Protein AF-A0A376VV50-F1 (afdb_monomer_lite)

Secondary structure (DSSP, 8-state):
---B---SS--HHHHTGGGSSS--B--TTTTTTPPP---SS-TTGGGG----HHHHTTTTHHHHHHHHHHHHHHHH-HHHHHPEEEEE--SSSEEEEEEETTEEEEEEE----

Sequence (113 aa):
MIPACSVKGATKQQSLLLLAPGAVQIFYGDESSRPFGPTGSDPLQGTRSDMNWQDVSGKSAASVAHWQKISQFRARHPAIGAGKQTTLSLKQGYGFVREHGDDKVLVIWAGQQ

InterPro domains:
  IPR017853 Glycoside hydrolase superfamily [SSF51445] (15-83)

Radius of gyration: 16.48 Å; chains: 1; bounding box: 35×30×48 Å

pLDDT: mean 82.91, std 16.13, range [33.03, 96.44]

Organism: Escherichia coli (NCBI:txid562)

Structure (mmCIF, N/CA/C/O backbone):
data_AF-A0A376VV50-F1
#
_entry.id   AF-A0A376VV50-F1
#
loop_
_atom_site.group_PDB
_atom_site.id
_atom_site.type_symbol
_atom_site.label_atom_id
_atom_site.label_alt_id
_atom_site.label_comp_id
_atom_site.label_asym_id
_atom_site.label_entity_id
_atom_site.label_seq_id
_atom_site.pdbx_PDB_ins_code
_atom_site.Cartn_x
_atom_site.Cartn_y
_atom_site.Cartn_z
_atom_site.occupancy
_atom_site.B_iso_or_equiv
_atom_site.auth_seq_id
_atom_site.auth_comp_id
_atom_site.auth_asym_id
_atom_site.auth_atom_id
_atom_site.pdbx_PDB_model_num
ATOM 1 N N . MET A 1 1 ? -9.627 16.193 -7.067 1.00 33.03 1 MET A N 1
ATOM 2 C CA . MET A 1 1 ? -8.186 15.924 -7.251 1.00 33.03 1 MET A CA 1
ATOM 3 C C . MET A 1 1 ? -7.760 15.011 -6.111 1.00 33.03 1 MET A C 1
ATOM 5 O O . MET A 1 1 ? -7.686 15.474 -4.983 1.00 33.03 1 MET A O 1
ATOM 9 N N . ILE A 1 2 ? -7.646 13.706 -6.364 1.00 37.25 2 ILE A N 1
ATOM 10 C CA . ILE A 1 2 ? -7.166 12.743 -5.361 1.00 37.25 2 ILE A CA 1
ATOM 11 C C . ILE A 1 2 ? -5.636 12.879 -5.344 1.00 37.25 2 ILE A C 1
ATOM 13 O O . ILE A 1 2 ? -5.039 12.846 -6.420 1.00 37.25 2 ILE A O 1
ATOM 17 N N . PRO A 1 3 ? -4.993 13.109 -4.190 1.00 34.22 3 PRO A N 1
ATOM 18 C CA . PRO A 1 3 ? -3.543 13.240 -4.139 1.00 34.22 3 PRO A CA 1
ATOM 19 C C . PRO A 1 3 ? -2.885 11.900 -4.504 1.00 34.22 3 PRO A C 1
ATOM 21 O O . PRO A 1 3 ? -3.119 10.889 -3.844 1.00 34.22 3 PRO A O 1
ATOM 24 N N . ALA A 1 4 ? -2.061 11.902 -5.553 1.00 42.19 4 ALA A N 1
ATOM 25 C CA . ALA A 1 4 ? -1.160 10.806 -5.903 1.00 42.19 4 ALA A CA 1
ATOM 26 C C . ALA A 1 4 ? 0.271 11.219 -5.526 1.00 42.19 4 ALA A C 1
ATOM 28 O O . ALA A 1 4 ? 0.699 12.333 -5.832 1.00 42.19 4 ALA A O 1
ATOM 29 N N . CYS A 1 5 ? 0.994 10.352 -4.819 1.00 41.72 5 CYS A N 1
ATOM 30 C CA . CYS A 1 5 ? 2.276 10.678 -4.196 1.00 41.72 5 CYS A CA 1
ATOM 31 C C . CYS A 1 5 ? 3.416 9.916 -4.889 1.00 41.72 5 CYS A C 1
ATOM 33 O O . CYS A 1 5 ? 3.650 8.759 -4.571 1.00 41.72 5 CYS A O 1
ATOM 35 N N . SER A 1 6 ? 4.133 10.569 -5.810 1.00 42.12 6 SER A N 1
ATOM 36 C CA . SER A 1 6 ? 5.360 10.030 -6.422 1.00 42.12 6 SER A CA 1
ATOM 37 C C . SER A 1 6 ? 6.576 10.558 -5.651 1.00 42.12 6 SER A C 1
ATOM 39 O O . SER A 1 6 ? 7.008 11.691 -5.872 1.00 42.12 6 SER A O 1
ATOM 41 N N . VAL A 1 7 ? 7.137 9.757 -4.740 1.00 43.16 7 VAL A N 1
ATOM 42 C CA . VAL A 1 7 ? 8.317 10.121 -3.926 1.00 43.16 7 VAL 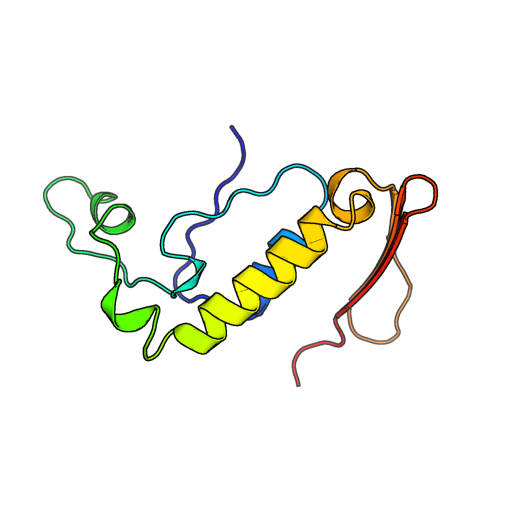A CA 1
ATOM 43 C C . VAL A 1 7 ? 9.474 9.184 -4.255 1.00 43.16 7 VAL A C 1
ATOM 45 O O . VAL A 1 7 ? 9.299 7.969 -4.298 1.00 43.16 7 VAL A O 1
ATOM 48 N N . LYS A 1 8 ? 10.672 9.743 -4.467 1.00 37.09 8 LYS A N 1
ATOM 49 C CA . LYS A 1 8 ? 11.904 8.983 -4.736 1.00 37.09 8 LYS A CA 1
ATOM 50 C C . LYS A 1 8 ? 12.183 7.971 -3.606 1.00 37.09 8 LYS A C 1
ATOM 52 O O . LYS A 1 8 ? 12.468 8.377 -2.485 1.00 37.09 8 LYS A O 1
ATOM 57 N N . GLY A 1 9 ? 12.151 6.677 -3.944 1.00 43.31 9 GLY A N 1
ATOM 58 C CA . GLY A 1 9 ? 12.483 5.535 -3.076 1.00 43.31 9 GLY A CA 1
ATOM 59 C C . GLY A 1 9 ? 11.253 4.890 -2.430 1.00 43.31 9 GLY A C 1
ATOM 60 O O . GLY A 1 9 ? 10.683 5.472 -1.509 1.00 43.31 9 GLY A O 1
ATOM 61 N N . ALA A 1 10 ? 10.846 3.690 -2.878 1.00 46.19 10 ALA A N 1
ATOM 62 C CA . ALA A 1 10 ? 9.748 2.950 -2.250 1.00 46.19 10 ALA A CA 1
ATOM 63 C C . ALA A 1 10 ? 10.244 2.275 -0.962 1.00 46.19 10 ALA A C 1
ATOM 65 O O . ALA A 1 10 ? 10.833 1.197 -0.955 1.00 46.19 10 ALA A O 1
ATOM 66 N N . THR A 1 11 ? 10.059 2.969 0.146 1.00 51.59 11 THR A N 1
ATOM 67 C CA . THR A 1 11 ? 10.368 2.535 1.500 1.00 51.59 11 THR A CA 1
ATOM 68 C C . THR A 1 11 ? 9.100 1.999 2.173 1.00 51.59 11 THR A C 1
ATOM 70 O O . THR A 1 11 ? 7.971 2.282 1.763 1.00 51.59 11 THR A O 1
ATOM 73 N N . LYS A 1 12 ? 9.256 1.214 3.248 1.00 56.50 12 LYS A N 1
ATOM 74 C CA . LYS A 1 12 ? 8.131 0.686 4.050 1.00 56.50 12 LYS A CA 1
ATOM 75 C C . LYS A 1 12 ? 7.148 1.791 4.483 1.00 56.50 12 LYS A C 1
ATOM 77 O O . LYS A 1 12 ? 5.969 1.518 4.698 1.00 56.50 12 LYS A O 1
ATOM 82 N N . GLN A 1 13 ? 7.608 3.034 4.552 1.00 55.41 13 GLN A N 1
ATOM 83 C CA . GLN A 1 13 ? 6.862 4.230 4.905 1.00 55.41 13 GLN A CA 1
ATOM 84 C C . GLN A 1 13 ? 5.736 4.571 3.908 1.00 55.41 13 GLN A C 1
ATOM 86 O O . GLN A 1 13 ? 4.671 4.976 4.368 1.00 55.41 13 GLN A O 1
ATOM 91 N N . GLN A 1 14 ? 5.871 4.345 2.588 1.00 62.03 14 GLN A N 1
ATOM 92 C CA . GLN A 1 14 ? 4.744 4.607 1.665 1.00 62.03 14 GLN A CA 1
ATOM 93 C C . GLN A 1 14 ? 3.594 3.609 1.835 1.00 62.03 14 GLN A C 1
ATOM 95 O O . GLN A 1 14 ? 2.442 3.952 1.578 1.00 62.03 14 GLN A O 1
ATOM 100 N N . SER A 1 15 ? 3.861 2.404 2.344 1.00 65.19 15 SER A N 1
ATOM 101 C CA . SER A 1 15 ? 2.792 1.438 2.619 1.00 65.19 15 SER A CA 1
ATOM 102 C C . SER A 1 15 ? 1.843 1.907 3.735 1.00 65.19 15 SER A C 1
ATOM 104 O O . SER A 1 15 ? 0.674 1.530 3.749 1.00 65.19 15 SER A O 1
ATOM 106 N N . LEU A 1 16 ? 2.280 2.830 4.603 1.00 73.62 16 LEU A N 1
ATOM 107 C CA . LEU A 1 16 ? 1.403 3.461 5.596 1.00 73.62 16 LEU A CA 1
ATOM 108 C C . LEU A 1 16 ? 0.326 4.340 4.945 1.00 73.62 16 LEU A C 1
ATOM 110 O O . LEU A 1 16 ? -0.773 4.444 5.488 1.00 73.62 16 LEU A O 1
ATOM 114 N N . LEU A 1 17 ? 0.585 4.907 3.759 1.00 77.19 17 LEU A N 1
ATOM 115 C CA . LEU A 1 17 ? -0.434 5.640 3.005 1.00 77.19 17 LEU A CA 1
ATOM 116 C C . LEU A 1 17 ? -1.58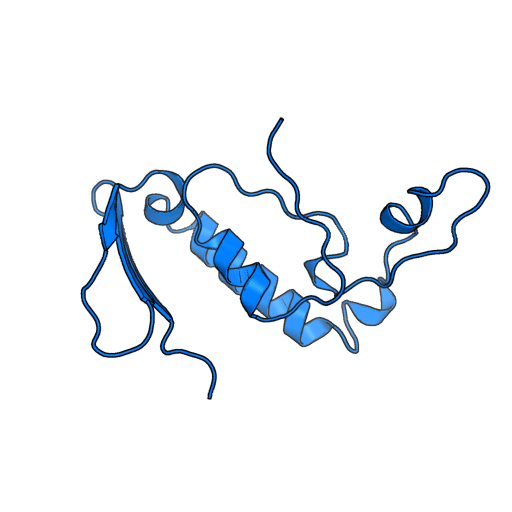5 4.713 2.594 1.00 77.19 17 LEU A C 1
ATOM 118 O O . LEU A 1 17 ? -2.742 5.111 2.657 1.00 77.19 17 LEU A O 1
ATOM 122 N N . LEU A 1 18 ? -1.305 3.444 2.280 1.00 81.94 18 LEU A N 1
ATOM 123 C CA . LEU A 1 18 ? -2.347 2.442 2.026 1.00 81.94 18 LEU A CA 1
ATOM 124 C C . LEU A 1 18 ? -3.122 2.019 3.270 1.00 81.94 18 LEU A C 1
ATOM 126 O O . LEU A 1 18 ? -4.093 1.275 3.151 1.00 81.94 18 LEU A O 1
ATOM 130 N N . LEU A 1 19 ? -2.756 2.514 4.445 1.00 84.88 19 LEU A N 1
ATOM 131 C CA . LEU A 1 19 ? -3.542 2.388 5.663 1.00 84.88 19 LEU A CA 1
ATOM 132 C C . LEU A 1 19 ? -4.183 3.723 6.054 1.00 84.88 19 LEU A C 1
ATOM 134 O O . LEU A 1 19 ? -4.804 3.799 7.106 1.00 84.88 19 LEU A O 1
ATOM 138 N N . ALA A 1 20 ? -4.099 4.775 5.236 1.00 85.44 20 ALA A N 1
ATOM 139 C CA . ALA A 1 20 ? -4.796 6.043 5.459 1.00 85.44 20 ALA A CA 1
ATOM 140 C C . ALA A 1 20 ? -6.299 5.928 5.119 1.00 85.44 20 ALA A C 1
ATOM 142 O O . ALA A 1 20 ? -6.675 5.065 4.308 1.00 85.44 20 ALA A O 1
ATOM 143 N N . PRO A 1 21 ? -7.172 6.734 5.755 1.00 86.12 21 PRO A N 1
ATOM 144 C CA . PRO A 1 21 ? -8.603 6.710 5.467 1.00 86.12 21 PRO A CA 1
ATOM 145 C C . PRO A 1 21 ? -8.887 7.323 4.087 1.00 86.12 21 PRO A C 1
ATOM 147 O O . PRO A 1 21 ? -8.072 8.074 3.552 1.00 86.12 21 PRO A O 1
ATOM 150 N N . GLY A 1 22 ? -10.047 7.014 3.509 1.00 86.88 22 GLY A N 1
ATOM 151 C CA . GLY A 1 22 ? -10.483 7.557 2.220 1.00 86.88 22 GLY A CA 1
ATOM 152 C C . GLY A 1 22 ? -9.972 6.788 0.998 1.00 86.88 22 GLY A C 1
ATOM 153 O O . GLY A 1 22 ? -9.690 5.593 1.066 1.00 86.88 22 GLY A O 1
ATOM 154 N N . ALA A 1 23 ? -9.899 7.457 -0.152 1.00 83.75 23 ALA A N 1
ATOM 155 C CA . ALA A 1 23 ? -9.351 6.879 -1.377 1.00 83.75 23 ALA A CA 1
ATOM 156 C C . ALA A 1 23 ? -7.834 7.102 -1.433 1.00 83.75 23 ALA A C 1
ATOM 158 O O . ALA A 1 23 ? -7.359 8.206 -1.179 1.00 83.75 23 ALA A O 1
ATOM 159 N N . VAL A 1 24 ? -7.084 6.059 -1.788 1.00 86.00 24 VAL A N 1
ATOM 160 C CA . VAL A 1 24 ? -5.628 6.121 -1.960 1.00 86.00 24 VAL A CA 1
ATOM 161 C C . VAL A 1 24 ? -5.306 5.723 -3.387 1.00 86.00 24 VAL A C 1
ATOM 163 O O . VAL A 1 24 ? -5.827 4.724 -3.882 1.00 86.00 24 VAL A O 1
ATOM 166 N N . GLN A 1 25 ? -4.449 6.504 -4.034 1.00 84.50 25 GLN A N 1
ATOM 167 C CA . GLN A 1 25 ? -3.978 6.248 -5.384 1.00 84.50 25 GLN A CA 1
ATOM 168 C C . GLN A 1 25 ? -2.469 6.004 -5.360 1.00 84.50 25 GLN A C 1
ATOM 170 O O . GLN A 1 25 ? -1.725 6.757 -4.734 1.00 84.50 25 GLN A O 1
ATOM 175 N N . ILE A 1 26 ? -2.042 4.953 -6.057 1.00 83.00 26 ILE A N 1
ATOM 176 C CA . ILE A 1 26 ? -0.637 4.608 -6.291 1.00 83.00 26 ILE A CA 1
ATOM 177 C C . ILE A 1 26 ? -0.343 4.896 -7.763 1.00 83.00 26 ILE A C 1
ATOM 179 O O . ILE A 1 26 ? -1.197 4.629 -8.616 1.00 83.00 26 ILE A O 1
ATOM 183 N N . PHE A 1 27 ? 0.826 5.455 -8.069 1.00 86.88 27 PHE A N 1
ATOM 184 C CA . PHE A 1 27 ? 1.254 5.660 -9.447 1.00 86.88 27 PHE A CA 1
ATOM 185 C C . PHE A 1 27 ? 2.076 4.466 -9.946 1.00 86.88 27 PHE A C 1
ATOM 187 O O . PHE A 1 27 ? 2.762 3.803 -9.171 1.00 86.88 27 PHE A O 1
ATOM 194 N N . TYR A 1 28 ? 2.008 4.170 -11.247 1.00 88.50 28 TYR A N 1
ATOM 195 C CA . TYR A 1 28 ? 2.725 3.021 -11.799 1.00 88.50 28 TYR A CA 1
ATOM 196 C C . TYR A 1 28 ? 4.246 3.186 -11.621 1.00 88.50 28 TYR A C 1
ATOM 198 O O . TYR A 1 28 ? 4.838 4.219 -11.965 1.00 88.50 28 TYR A O 1
ATOM 206 N N . GLY A 1 29 ? 4.890 2.155 -11.079 1.00 88.50 29 GLY A N 1
ATOM 207 C CA . GLY A 1 29 ? 6.310 2.180 -10.747 1.00 88.50 29 GLY A CA 1
ATOM 208 C C . GLY A 1 29 ? 6.620 2.553 -9.300 1.00 88.50 29 GLY A C 1
ATOM 209 O O . GLY A 1 29 ? 7.756 2.345 -8.874 1.00 88.50 29 GLY A O 1
ATOM 210 N N . ASP A 1 30 ? 5.651 3.024 -8.512 1.00 88.00 30 ASP A N 1
ATOM 211 C CA . ASP A 1 30 ? 5.859 3.214 -7.071 1.00 88.00 30 ASP A CA 1
ATOM 212 C C . ASP A 1 30 ? 6.122 1.864 -6.383 1.00 88.00 30 ASP A C 1
ATOM 214 O O . ASP A 1 30 ? 6.961 1.759 -5.490 1.00 88.00 30 ASP A O 1
ATOM 218 N N . GLU A 1 31 ? 5.476 0.790 -6.842 1.00 87.56 31 GLU A N 1
ATOM 219 C CA . GLU A 1 31 ? 5.623 -0.551 -6.281 1.00 87.56 31 GLU A CA 1
ATOM 220 C C . GLU A 1 31 ? 7.012 -1.157 -6.509 1.00 87.56 31 GLU A C 1
ATOM 222 O O . GLU A 1 31 ? 7.501 -1.947 -5.694 1.00 87.56 31 GLU A O 1
ATOM 227 N N . SER A 1 32 ? 7.661 -0.768 -7.607 1.00 90.06 32 SER A N 1
ATOM 228 C CA . SER A 1 32 ? 8.969 -1.265 -8.025 1.00 90.06 32 SER A CA 1
ATOM 229 C C . SER A 1 32 ? 10.111 -0.294 -7.708 1.00 90.06 32 SER A C 1
ATOM 231 O O . SER A 1 32 ? 11.253 -0.588 -8.068 1.00 90.06 32 SER A O 1
ATOM 233 N N . SER A 1 33 ? 9.836 0.835 -7.034 1.00 87.94 33 SER A N 1
ATOM 234 C CA . SER A 1 33 ? 10.786 1.950 -6.859 1.00 87.94 33 SER A CA 1
ATOM 235 C C . SER A 1 33 ? 11.382 2.434 -8.183 1.00 87.94 33 SER A C 1
ATOM 237 O O . SER A 1 33 ? 12.597 2.620 -8.294 1.00 87.94 33 SER A O 1
ATOM 239 N N . ARG A 1 34 ? 10.545 2.590 -9.209 1.00 90.06 34 ARG A N 1
ATOM 240 C CA . ARG A 1 34 ? 10.978 2.970 -10.550 1.00 90.06 34 ARG A CA 1
ATOM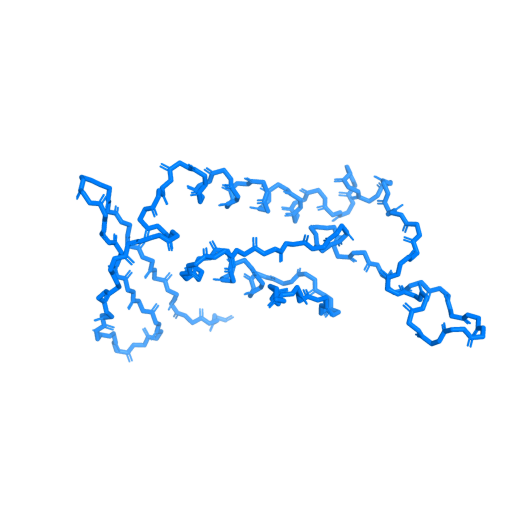 241 C C . ARG A 1 34 ? 11.819 4.254 -10.506 1.00 90.06 34 ARG A C 1
ATOM 243 O O . ARG A 1 34 ? 11.373 5.261 -9.950 1.00 90.06 34 ARG A O 1
ATOM 250 N N . PRO A 1 35 ? 13.040 4.238 -11.067 1.00 87.44 35 PRO A N 1
ATOM 251 C CA . PRO A 1 35 ? 13.891 5.414 -11.060 1.00 87.44 35 PRO A CA 1
ATOM 252 C C . PRO A 1 35 ? 13.292 6.517 -11.934 1.00 87.44 35 PRO A C 1
ATOM 254 O O . PRO A 1 35 ? 12.619 6.257 -12.933 1.00 87.44 35 PRO A O 1
ATOM 257 N N . PHE A 1 36 ? 13.578 7.761 -11.560 1.00 86.12 36 PHE A N 1
ATOM 258 C CA . PHE A 1 36 ? 13.204 8.923 -12.355 1.00 86.12 36 PHE A CA 1
ATOM 259 C C . PHE A 1 36 ? 13.880 8.853 -13.729 1.00 86.12 36 PHE A C 1
ATOM 261 O O . PHE A 1 36 ? 15.088 8.623 -13.814 1.00 86.12 36 PHE A O 1
ATOM 268 N N . GLY A 1 37 ? 13.096 9.015 -14.793 1.00 87.44 37 GLY A N 1
ATOM 269 C CA . GLY A 1 37 ? 13.594 8.920 -16.159 1.00 87.44 37 GLY A CA 1
ATOM 270 C C . GLY A 1 37 ? 14.250 10.201 -16.679 1.00 87.44 37 GLY A C 1
ATOM 271 O O . GLY A 1 37 ? 14.288 11.218 -15.984 1.00 87.44 37 GLY A O 1
ATOM 272 N N . PRO A 1 38 ? 14.737 10.170 -17.929 1.00 86.19 38 PRO A N 1
ATOM 273 C CA . PRO A 1 38 ? 15.258 11.349 -18.608 1.00 86.19 38 PRO A CA 1
ATOM 274 C C . PRO A 1 38 ? 14.207 12.459 -18.723 1.00 86.19 38 PRO A C 1
ATOM 276 O O . PRO A 1 38 ? 13.024 12.197 -18.947 1.00 86.19 38 PRO A O 1
ATOM 279 N N . THR A 1 39 ? 14.657 13.706 -18.612 1.00 85.38 39 THR A N 1
ATOM 280 C CA . THR A 1 39 ? 13.842 14.904 -18.841 1.00 85.38 39 THR A CA 1
ATOM 281 C C . THR A 1 39 ? 14.328 15.611 -20.096 1.00 85.38 39 THR A C 1
ATOM 283 O O . THR A 1 39 ? 15.516 15.915 -20.198 1.00 85.38 39 THR A O 1
ATOM 286 N N . GLY A 1 40 ? 13.430 15.852 -21.050 1.00 81.75 40 GLY A N 1
ATOM 287 C CA . GLY A 1 40 ? 13.688 16.707 -22.206 1.00 81.75 40 GLY A 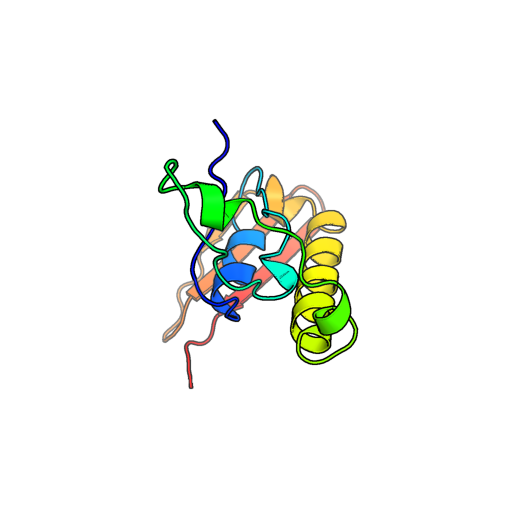CA 1
ATOM 288 C C . GLY A 1 40 ? 13.297 18.157 -21.922 1.00 81.75 40 GLY A C 1
ATOM 289 O O . GLY A 1 40 ? 13.641 18.723 -20.887 1.00 81.75 40 GLY A O 1
ATOM 290 N N . SER A 1 41 ? 12.525 18.749 -22.834 1.00 86.62 41 SER A N 1
ATOM 291 C CA . SER A 1 41 ? 11.947 20.090 -22.674 1.00 86.62 41 SER A CA 1
ATOM 292 C C . SER A 1 41 ? 10.841 20.170 -21.611 1.00 86.62 41 SER A C 1
ATOM 294 O O . SER A 1 41 ? 10.485 21.271 -21.201 1.00 86.62 41 SER A O 1
ATOM 296 N N . ASP A 1 42 ? 10.291 19.031 -21.173 1.00 87.31 42 ASP A N 1
ATOM 297 C CA . ASP A 1 42 ? 9.347 18.929 -20.052 1.00 87.31 42 ASP A CA 1
ATOM 298 C C . ASP A 1 42 ? 10.074 18.409 -18.790 1.00 87.31 42 ASP A C 1
ATOM 300 O O . ASP A 1 42 ? 10.448 17.229 -18.735 1.00 87.31 42 ASP A O 1
ATOM 304 N N . PRO A 1 43 ? 10.246 19.246 -17.746 1.00 83.81 43 PRO A N 1
ATOM 305 C CA . PRO A 1 43 ? 10.902 18.859 -16.495 1.00 83.81 43 PRO A CA 1
ATOM 306 C C . PRO A 1 43 ? 10.200 17.728 -15.729 1.00 83.81 43 PRO A C 1
ATOM 308 O O . PRO A 1 43 ? 10.825 17.063 -14.903 1.00 83.81 43 PRO A O 1
ATOM 311 N N . LEU A 1 44 ? 8.905 17.500 -15.973 1.00 86.12 44 LEU A N 1
ATOM 312 C CA . LEU A 1 44 ? 8.116 16.462 -15.307 1.00 86.12 44 LEU A CA 1
ATOM 313 C C . LEU A 1 44 ? 8.058 15.154 -16.101 1.00 86.12 44 LEU A C 1
ATOM 315 O O . LEU A 1 44 ? 7.581 14.147 -15.567 1.00 86.12 44 LEU A O 1
ATOM 319 N N . GLN A 1 45 ? 8.583 15.127 -17.330 1.00 87.75 45 GLN A N 1
ATOM 320 C CA . GLN A 1 45 ? 8.596 13.940 -18.188 1.00 87.75 45 GLN A CA 1
ATOM 321 C C . GLN A 1 45 ? 9.219 12.726 -17.488 1.00 87.75 45 GLN A C 1
ATOM 323 O O . GLN A 1 45 ? 8.718 11.612 -17.628 1.00 87.75 45 GLN A O 1
ATOM 328 N N . GLY A 1 46 ? 10.254 12.937 -16.669 1.00 85.50 46 GLY A N 1
ATOM 329 C CA . GLY A 1 46 ? 10.931 11.867 -15.932 1.00 85.50 46 GLY A CA 1
ATOM 330 C C . GLY A 1 46 ? 10.041 11.133 -14.919 1.00 85.50 46 GLY A C 1
ATOM 331 O O . GLY A 1 46 ? 10.353 10.001 -14.553 1.00 85.50 46 GLY A O 1
ATOM 332 N N . THR A 1 47 ? 8.902 11.711 -14.509 1.00 85.00 47 THR A N 1
ATOM 333 C CA . THR A 1 47 ? 7.8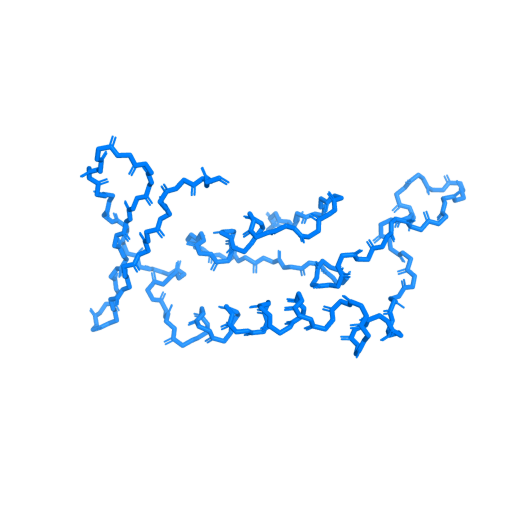83 11.005 -13.701 1.00 85.00 47 THR A CA 1
ATOM 334 C C . THR A 1 47 ? 7.034 10.041 -14.533 1.00 85.00 47 THR A C 1
ATOM 336 O O . THR A 1 47 ? 6.408 9.142 -13.983 1.00 85.00 47 THR A O 1
ATOM 339 N N . ARG A 1 48 ? 7.040 10.178 -15.863 1.00 87.88 48 ARG A N 1
ATOM 340 C CA . ARG A 1 48 ? 6.210 9.430 -16.822 1.00 87.88 48 ARG A CA 1
ATOM 341 C C . ARG A 1 48 ? 7.035 8.573 -17.786 1.00 87.88 48 ARG A C 1
ATOM 343 O O . ARG A 1 48 ? 6.568 8.250 -18.872 1.00 87.88 48 ARG A O 1
ATOM 350 N N . SER A 1 49 ? 8.270 8.234 -17.420 1.00 87.12 49 SER A N 1
ATOM 351 C CA . SER A 1 49 ? 9.106 7.337 -18.224 1.00 87.12 49 SER A CA 1
ATOM 352 C C . SER A 1 49 ? 8.542 5.910 -18.298 1.00 87.12 49 SER A C 1
ATOM 354 O O . SER A 1 49 ? 7.560 5.568 -17.627 1.00 87.12 49 SER A O 1
ATOM 356 N N . ASP A 1 50 ? 9.188 5.074 -19.108 1.00 90.69 50 ASP A N 1
ATOM 357 C CA . ASP A 1 50 ? 8.846 3.663 -19.240 1.00 90.69 50 ASP A CA 1
ATOM 358 C C . ASP A 1 50 ? 8.963 2.914 -17.911 1.00 90.69 50 ASP A C 1
ATOM 360 O O . ASP A 1 50 ? 9.745 3.269 -17.020 1.00 90.69 50 ASP A O 1
ATOM 364 N N . MET A 1 51 ? 8.155 1.864 -17.785 1.00 91.06 51 MET A N 1
ATOM 365 C CA . MET A 1 51 ? 8.135 0.987 -16.622 1.00 91.06 51 MET A CA 1
ATOM 366 C C . MET A 1 51 ? 9.366 0.070 -16.599 1.00 91.06 51 MET A C 1
ATOM 368 O O . MET A 1 51 ? 9.792 -0.452 -17.627 1.00 91.06 51 MET A O 1
ATOM 372 N N . ASN A 1 52 ? 9.920 -0.178 -15.411 1.00 91.25 52 ASN A N 1
ATOM 373 C CA . ASN A 1 52 ? 11.077 -1.052 -15.208 1.00 91.25 52 ASN A CA 1
ATOM 374 C C . ASN A 1 52 ? 10.668 -2.529 -15.052 1.00 91.25 52 ASN A C 1
ATOM 376 O O . ASN A 1 52 ? 10.949 -3.156 -14.031 1.00 91.25 52 ASN A O 1
ATOM 380 N N . TRP A 1 53 ? 9.991 -3.090 -16.058 1.00 92.50 53 TRP A N 1
ATOM 381 C CA . TRP A 1 53 ? 9.430 -4.452 -16.025 1.00 92.50 53 TRP A CA 1
ATOM 382 C C . TRP A 1 53 ? 10.430 -5.537 -15.612 1.00 92.50 53 TRP A C 1
ATOM 384 O O . TRP A 1 53 ? 10.092 -6.426 -14.836 1.00 92.50 53 TRP A O 1
ATOM 394 N N . GLN A 1 54 ? 11.677 -5.426 -16.062 1.00 92.31 54 GLN A N 1
ATOM 395 C CA . GLN A 1 54 ? 12.773 -6.330 -15.716 1.00 92.31 54 GLN A CA 1
ATOM 396 C C . GLN A 1 54 ? 13.076 -6.382 -14.209 1.00 92.31 54 GLN A C 1
ATOM 398 O O . GLN A 1 54 ? 13.543 -7.398 -13.699 1.00 92.31 54 GLN A O 1
ATOM 403 N N . ASP A 1 55 ? 12.801 -5.298 -13.480 1.00 91.56 55 ASP A N 1
ATOM 404 C CA . ASP A 1 55 ? 13.054 -5.219 -12.043 1.00 91.56 55 ASP A CA 1
ATOM 405 C C . ASP A 1 55 ? 11.890 -5.782 -11.222 1.00 91.56 55 ASP A C 1
ATOM 407 O O . ASP A 1 55 ? 12.110 -6.214 -10.090 1.00 91.56 55 ASP A O 1
ATOM 411 N N . VAL A 1 56 ? 10.672 -5.809 -11.780 1.00 90.44 56 VAL A N 1
ATOM 412 C CA . VAL A 1 56 ? 9.446 -6.267 -11.100 1.00 90.44 56 VAL A CA 1
ATOM 413 C C . VAL A 1 56 ? 9.579 -7.719 -10.645 1.00 90.44 56 VAL A C 1
ATOM 415 O O . VAL A 1 56 ? 9.219 -8.037 -9.517 1.00 90.44 56 VAL A O 1
ATOM 418 N N . SER A 1 57 ? 10.138 -8.587 -11.490 1.00 88.88 57 SER A N 1
ATOM 419 C CA . SER A 1 57 ? 10.453 -9.983 -11.150 1.00 88.88 57 SER A CA 1
ATOM 420 C C . SER A 1 57 ? 11.876 -10.178 -10.614 1.00 88.88 57 SER A C 1
ATOM 422 O O . SER A 1 57 ? 12.240 -11.287 -10.235 1.00 88.88 57 SER A O 1
ATOM 424 N N . GLY A 1 58 ? 12.689 -9.121 -10.612 1.00 92.00 58 GLY A N 1
ATOM 425 C CA . GLY A 1 58 ? 14.082 -9.138 -10.183 1.00 92.00 58 GLY A CA 1
ATOM 426 C C . GLY A 1 58 ? 14.271 -8.411 -8.856 1.00 92.00 58 GLY A C 1
ATOM 427 O O . GLY A 1 58 ? 13.671 -8.754 -7.836 1.00 92.00 58 GLY A O 1
ATOM 428 N N . LYS A 1 59 ? 15.115 -7.375 -8.869 1.00 91.25 59 LYS A N 1
ATOM 429 C CA . LYS A 1 59 ? 15.537 -6.649 -7.661 1.00 91.25 59 LYS A CA 1
ATOM 430 C C . LYS A 1 59 ? 14.390 -6.013 -6.862 1.00 91.25 59 LYS A C 1
ATOM 432 O O . LYS A 1 59 ? 14.537 -5.810 -5.661 1.00 91.25 59 LYS A O 1
ATOM 437 N N . SER A 1 60 ? 13.258 -5.722 -7.502 1.00 91.94 60 SER A N 1
ATOM 438 C CA . SER A 1 60 ? 12.098 -5.095 -6.864 1.00 91.94 60 SER A CA 1
ATOM 439 C C . SER A 1 60 ? 11.002 -6.090 -6.470 1.00 91.94 60 SER A C 1
ATOM 441 O O . SER A 1 60 ? 10.010 -5.671 -5.876 1.00 91.94 60 SER A O 1
ATOM 443 N N . ALA A 1 61 ? 11.170 -7.394 -6.719 1.00 91.56 61 ALA A N 1
ATOM 444 C CA . ALA A 1 61 ? 10.137 -8.406 -6.474 1.00 91.56 61 ALA A CA 1
ATOM 445 C C . ALA A 1 61 ? 9.621 -8.417 -5.026 1.00 91.56 61 ALA A C 1
ATOM 447 O O . ALA A 1 61 ? 8.416 -8.508 -4.795 1.00 91.56 61 ALA A O 1
ATOM 448 N N . ALA A 1 62 ? 10.509 -8.251 -4.041 1.00 90.88 62 ALA A N 1
ATOM 449 C CA . ALA A 1 62 ? 10.117 -8.182 -2.633 1.00 90.88 62 ALA A CA 1
ATOM 450 C C . ALA A 1 62 ? 9.253 -6.946 -2.318 1.00 90.88 62 ALA A C 1
ATOM 452 O O . ALA A 1 62 ? 8.288 -7.042 -1.560 1.00 90.88 62 ALA A O 1
ATOM 453 N N . SER A 1 63 ? 9.571 -5.796 -2.923 1.00 90.00 63 SER A N 1
ATOM 454 C CA . SER A 1 63 ? 8.766 -4.576 -2.796 1.00 90.00 63 SER A CA 1
ATOM 455 C C . SER A 1 63 ? 7.395 -4.783 -3.434 1.00 90.00 63 SER A C 1
ATOM 457 O O . SER A 1 63 ? 6.373 -4.579 -2.782 1.00 90.00 63 SER A O 1
ATOM 459 N N . VAL A 1 64 ? 7.357 -5.286 -4.668 1.00 90.94 64 VAL A N 1
ATOM 460 C CA . VAL A 1 64 ? 6.110 -5.559 -5.397 1.00 90.94 64 VAL A CA 1
ATOM 461 C C . VAL A 1 64 ? 5.217 -6.522 -4.609 1.00 90.94 64 VAL A C 1
ATOM 463 O O . VAL A 1 64 ? 4.031 -6.251 -4.429 1.00 90.94 64 VAL A O 1
ATOM 466 N N . ALA A 1 65 ? 5.780 -7.600 -4.059 1.00 91.81 65 ALA A N 1
ATOM 467 C CA . ALA A 1 65 ? 5.049 -8.548 -3.222 1.00 91.81 65 ALA A CA 1
ATOM 468 C C . ALA A 1 65 ? 4.493 -7.897 -1.942 1.00 91.81 65 ALA A C 1
ATOM 470 O O . ALA A 1 65 ? 3.358 -8.173 -1.544 1.00 91.81 65 ALA A O 1
ATOM 471 N N . HIS A 1 66 ? 5.255 -6.999 -1.305 1.00 90.69 66 HIS A N 1
ATOM 472 C CA . HIS A 1 66 ? 4.779 -6.217 -0.158 1.00 90.69 66 HIS A CA 1
ATOM 473 C C . HIS A 1 66 ? 3.581 -5.340 -0.534 1.00 90.69 66 HIS A C 1
ATOM 475 O O . HIS A 1 66 ? 2.546 -5.400 0.134 1.00 90.69 66 HIS A O 1
ATOM 481 N N . TRP A 1 67 ? 3.684 -4.591 -1.635 1.00 90.75 67 TRP A N 1
ATOM 482 C CA . TRP A 1 67 ? 2.608 -3.747 -2.161 1.00 90.75 67 TRP A CA 1
ATOM 483 C C . TRP A 1 67 ? 1.357 -4.549 -2.525 1.00 90.75 67 TRP A C 1
ATOM 485 O O . TRP A 1 67 ? 0.245 -4.144 -2.178 1.00 90.75 67 TRP A O 1
ATOM 495 N N . GLN A 1 68 ? 1.515 -5.718 -3.146 1.00 91.75 68 GLN A N 1
ATOM 496 C CA . GLN A 1 68 ? 0.406 -6.630 -3.431 1.00 91.75 68 GLN A CA 1
ATOM 497 C C . GLN A 1 68 ? -0.268 -7.108 -2.144 1.00 91.75 68 GLN A C 1
ATOM 499 O O . GLN A 1 68 ? -1.493 -7.048 -2.034 1.00 91.75 68 GLN A O 1
ATOM 504 N N . LYS A 1 69 ? 0.514 -7.529 -1.144 1.00 92.44 69 LYS A N 1
ATOM 505 C CA . LYS A 1 69 ? -0.011 -8.023 0.133 1.00 92.44 69 LYS A CA 1
ATOM 506 C C . LYS A 1 69 ? -0.840 -6.964 0.854 1.00 92.44 69 LYS A C 1
ATOM 508 O O . LYS A 1 69 ? -1.961 -7.248 1.274 1.00 92.44 69 LYS A O 1
ATOM 513 N N . ILE A 1 70 ? -0.319 -5.744 0.980 1.00 90.25 70 ILE A N 1
ATOM 514 C CA . ILE A 1 70 ? -1.035 -4.667 1.672 1.00 90.25 70 ILE A CA 1
ATOM 515 C C . ILE A 1 70 ? -2.236 -4.151 0.864 1.00 90.25 70 ILE A C 1
ATOM 517 O O . ILE A 1 70 ? -3.269 -3.832 1.447 1.00 90.25 70 ILE A O 1
ATOM 521 N N . SER A 1 71 ? -2.156 -4.142 -0.470 1.00 90.06 71 SER A N 1
ATOM 522 C CA . SER A 1 71 ? -3.286 -3.755 -1.326 1.00 90.06 71 SER A CA 1
ATOM 523 C C . SER A 1 71 ? -4.428 -4.766 -1.234 1.00 90.06 71 SER A C 1
ATOM 525 O O . SER A 1 71 ? -5.586 -4.380 -1.090 1.00 90.06 71 SER A O 1
ATOM 527 N N . GLN A 1 72 ? -4.111 -6.065 -1.231 1.00 93.25 72 GLN A N 1
ATOM 528 C CA . GLN A 1 72 ? -5.098 -7.121 -0.994 1.00 93.25 72 GLN A CA 1
ATOM 529 C C . GLN A 1 72 ? -5.704 -7.029 0.408 1.00 93.25 72 GLN A C 1
ATOM 531 O O . GLN A 1 72 ? -6.906 -7.226 0.561 1.00 93.25 72 GLN A O 1
ATOM 536 N N . PHE A 1 73 ? -4.897 -6.712 1.424 1.00 93.75 73 PHE A N 1
ATOM 537 C CA . PHE A 1 73 ? -5.395 -6.465 2.775 1.00 93.75 73 PHE A CA 1
ATOM 538 C C . PHE A 1 73 ? -6.403 -5.308 2.786 1.00 93.75 73 PHE A C 1
ATOM 540 O O . PHE A 1 73 ? -7.538 -5.496 3.211 1.00 93.75 73 PHE A O 1
ATOM 547 N N . ARG A 1 74 ? -6.049 -4.141 2.229 1.00 92.19 74 ARG A N 1
ATOM 548 C CA . ARG A 1 74 ? -6.963 -2.990 2.138 1.00 92.19 74 ARG A CA 1
ATOM 549 C C . ARG A 1 74 ? -8.261 -3.340 1.402 1.00 92.19 74 ARG A C 1
ATOM 551 O O . ARG A 1 74 ? -9.327 -2.938 1.849 1.00 92.19 74 ARG A O 1
ATOM 558 N N . ALA A 1 75 ? -8.179 -4.092 0.304 1.00 92.06 75 ALA A N 1
ATOM 559 C CA . ALA A 1 75 ? -9.354 -4.501 -0.467 1.00 92.06 75 ALA A CA 1
ATOM 560 C C . ALA A 1 75 ? -10.301 -5.423 0.322 1.00 92.06 75 ALA A C 1
ATOM 562 O O . ALA A 1 75 ? -11.511 -5.361 0.130 1.00 92.06 75 ALA A O 1
ATOM 563 N N . ARG A 1 76 ? -9.761 -6.263 1.214 1.00 95.00 76 ARG A N 1
ATOM 564 C CA . ARG A 1 76 ? -10.548 -7.167 2.070 1.00 95.00 76 ARG A CA 1
ATOM 565 C C . ARG A 1 76 ? -11.091 -6.499 3.334 1.00 95.00 76 ARG A C 1
ATOM 567 O O . ARG A 1 76 ? -11.997 -7.059 3.938 1.00 95.00 76 ARG A O 1
ATOM 574 N N 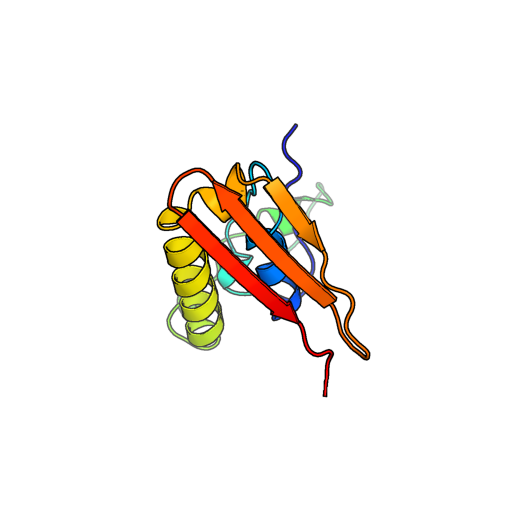. HIS A 1 77 ? -10.564 -5.333 3.713 1.00 95.12 77 HIS A N 1
ATOM 575 C CA . HIS A 1 77 ? -10.923 -4.628 4.945 1.00 95.12 77 HIS A CA 1
ATOM 576 C C . HIS A 1 77 ? -11.467 -3.216 4.665 1.00 95.12 77 HIS A C 1
ATOM 578 O O . HIS A 1 77 ? -10.716 -2.231 4.744 1.00 95.12 77 HIS A O 1
ATOM 584 N N . PRO A 1 78 ? -12.773 -3.077 4.354 1.00 93.38 78 PRO A N 1
ATOM 585 C CA . PRO A 1 78 ? -13.426 -1.782 4.164 1.00 93.38 78 PRO A CA 1
ATOM 586 C C . PRO A 1 78 ? -13.234 -0.804 5.332 1.00 93.38 78 PRO A C 1
ATOM 588 O O . PRO A 1 78 ? -13.216 0.410 5.101 1.00 93.38 78 PRO A O 1
ATOM 591 N N . ALA A 1 79 ? -13.016 -1.297 6.560 1.00 95.31 79 ALA A N 1
ATOM 592 C CA . ALA A 1 79 ? -12.725 -0.465 7.726 1.00 95.31 79 ALA A CA 1
ATOM 593 C C . ALA A 1 79 ? -11.489 0.423 7.531 1.00 95.31 79 ALA A C 1
ATOM 595 O O . ALA A 1 79 ? -11.424 1.522 8.078 1.00 95.31 79 ALA A O 1
ATOM 596 N N . ILE A 1 80 ? -10.530 0.018 6.695 1.00 92.81 80 ILE A N 1
ATOM 597 C CA . ILE A 1 80 ? -9.398 0.876 6.351 1.00 92.81 80 ILE A CA 1
ATOM 598 C C . ILE A 1 80 ? -9.852 2.110 5.560 1.00 92.81 80 ILE A C 1
ATOM 600 O O . ILE A 1 80 ? -9.400 3.210 5.849 1.00 92.81 80 ILE A O 1
ATOM 604 N N . GLY A 1 81 ? -10.733 1.978 4.572 1.00 90.75 81 GLY A N 1
ATOM 605 C CA . GLY A 1 81 ? -11.153 3.118 3.750 1.00 90.75 81 GLY A CA 1
ATOM 606 C C . GLY A 1 81 ? -12.218 3.989 4.417 1.00 90.75 81 GLY A C 1
ATOM 607 O O . GLY A 1 81 ? -12.085 5.212 4.441 1.00 90.75 81 GLY A O 1
ATOM 608 N N . ALA A 1 82 ? -13.261 3.352 4.949 1.00 91.56 82 ALA A N 1
ATOM 609 C CA . ALA A 1 82 ? -14.490 4.005 5.402 1.00 91.56 82 ALA A CA 1
ATOM 610 C C . ALA A 1 82 ? -14.706 3.943 6.924 1.00 91.56 82 ALA A C 1
ATOM 612 O O . ALA A 1 82 ? -15.663 4.523 7.433 1.00 91.56 82 ALA A O 1
ATOM 613 N N . GLY A 1 83 ? -13.852 3.223 7.655 1.00 92.19 83 GLY A N 1
ATOM 614 C CA . GLY A 1 83 ? -14.030 3.008 9.085 1.00 92.19 83 GLY A CA 1
ATOM 615 C C . GLY A 1 83 ? -13.681 4.216 9.942 1.00 92.19 83 GLY A C 1
ATOM 616 O O . GLY A 1 83 ? -12.818 5.034 9.609 1.00 92.19 83 GLY A O 1
ATOM 617 N N . LYS A 1 84 ? -14.340 4.299 11.100 1.00 93.44 84 LYS A N 1
ATOM 618 C CA . LYS A 1 84 ? -14.038 5.303 12.119 1.00 93.44 84 LYS A CA 1
ATOM 619 C C . LYS A 1 84 ? -12.721 4.940 12.796 1.00 93.44 84 LYS A C 1
ATOM 621 O O . LYS A 1 84 ? -12.541 3.805 13.231 1.00 93.44 84 LYS A O 1
ATOM 626 N N . GLN A 1 85 ? -11.812 5.907 12.893 1.00 94.06 85 GLN A N 1
ATOM 627 C CA . GLN A 1 85 ? -10.526 5.718 13.553 1.00 94.06 85 GLN A CA 1
ATOM 628 C C . GLN A 1 85 ? -10.601 6.057 15.048 1.00 94.06 85 GLN A C 1
ATOM 630 O O . GLN A 1 85 ? -11.062 7.136 15.417 1.00 94.06 85 GLN A O 1
ATOM 635 N N . THR A 1 86 ? -10.046 5.176 15.880 1.00 94.50 86 THR A N 1
ATOM 636 C CA . THR A 1 86 ? -9.782 5.406 17.306 1.00 94.50 86 THR A CA 1
ATOM 637 C C . THR A 1 86 ? -8.281 5.278 17.554 1.00 94.50 86 THR A C 1
ATOM 639 O O . THR A 1 86 ? -7.714 4.192 17.439 1.00 94.50 86 THR A O 1
ATOM 642 N N . THR A 1 87 ? -7.616 6.392 17.859 1.00 93.00 87 THR A N 1
ATOM 643 C CA . THR A 1 87 ? -6.171 6.418 18.137 1.00 93.00 87 THR A CA 1
ATOM 644 C C . THR A 1 87 ? -5.880 5.832 19.518 1.00 93.00 87 THR A C 1
ATOM 646 O O . THR A 1 87 ? -6.591 6.115 20.480 1.00 93.00 87 THR A O 1
ATOM 649 N N . LEU A 1 88 ? -4.822 5.031 19.619 1.00 91.25 88 LEU A N 1
ATOM 650 C CA . LEU A 1 88 ? -4.360 4.429 20.865 1.00 91.25 88 LEU A CA 1
ATOM 651 C C . LEU A 1 88 ? -3.229 5.262 21.470 1.00 91.25 88 LEU A C 1
ATOM 653 O O . LEU A 1 88 ? -2.294 5.652 20.770 1.00 91.25 88 LEU A O 1
ATOM 657 N N . SER A 1 89 ? -3.275 5.470 22.786 1.00 88.69 89 SER A N 1
ATOM 658 C CA . SER A 1 89 ? -2.127 5.995 23.529 1.00 88.69 89 SER A CA 1
ATOM 659 C C . SER A 1 89 ? -1.093 4.893 23.722 1.00 88.69 89 SER A C 1
ATOM 661 O O . SER A 1 89 ? -1.317 3.945 24.475 1.00 88.69 89 SER A O 1
ATOM 663 N N . LEU A 1 90 ? 0.051 5.028 23.056 1.00 86.75 90 LEU A N 1
ATOM 664 C CA . LEU A 1 90 ? 1.203 4.143 23.203 1.00 86.75 90 LEU A CA 1
ATOM 665 C C . LEU A 1 90 ? 2.364 4.914 23.836 1.00 86.75 90 LEU A C 1
ATOM 667 O O . LEU A 1 90 ? 2.551 6.095 23.557 1.00 86.75 90 LEU A O 1
ATOM 671 N N . LYS A 1 91 ? 3.170 4.239 24.668 1.00 83.25 91 LYS A N 1
ATOM 672 C CA . LYS A 1 91 ? 4.391 4.836 25.248 1.00 83.25 91 LYS A CA 1
ATOM 673 C C . LYS A 1 91 ? 5.416 5.223 24.174 1.00 83.25 91 LYS A C 1
ATOM 675 O O . LYS A 1 91 ? 6.179 6.158 24.371 1.00 83.25 91 LYS A O 1
ATOM 680 N N . GLN A 1 92 ? 5.435 4.486 23.065 1.00 85.31 92 GLN A N 1
ATOM 681 C CA . GLN A 1 92 ? 6.284 4.721 21.902 1.00 85.31 92 GLN A CA 1
ATOM 682 C C . GLN A 1 92 ? 5.588 4.191 20.644 1.00 85.31 92 GLN A C 1
ATOM 684 O O . GLN A 1 92 ? 4.889 3.175 20.704 1.00 85.31 92 GLN A O 1
ATOM 689 N N . GLY A 1 93 ? 5.790 4.872 19.517 1.00 85.19 93 GLY A N 1
ATOM 690 C CA . GLY A 1 93 ? 5.152 4.536 18.245 1.00 85.19 93 GLY A CA 1
ATOM 691 C C . GLY A 1 93 ? 3.763 5.157 18.065 1.00 85.19 93 GLY A C 1
ATOM 692 O O . GLY A 1 93 ? 3.362 6.067 18.788 1.00 85.19 93 GLY A O 1
ATOM 693 N N . TYR A 1 94 ? 3.037 4.669 17.063 1.00 88.25 94 TYR A N 1
ATOM 694 C CA . TYR A 1 94 ? 1.702 5.134 16.697 1.00 88.25 94 TYR A CA 1
ATOM 695 C C . TYR A 1 94 ? 0.788 3.938 16.455 1.00 88.25 94 TYR A C 1
ATOM 697 O O . TYR A 1 94 ? 1.145 3.024 15.716 1.00 88.25 94 TYR A O 1
ATOM 705 N N . GLY A 1 95 ? -0.394 3.933 17.064 1.00 90.62 95 GLY A N 1
ATOM 706 C CA . GLY A 1 95 ? -1.358 2.854 16.898 1.00 90.62 95 GLY A CA 1
ATOM 707 C C . GLY A 1 95 ? -2.777 3.380 16.824 1.00 90.62 95 GLY A C 1
ATOM 708 O O . GLY A 1 95 ? -3.115 4.381 17.453 1.00 90.62 95 GLY A O 1
ATOM 709 N N . PHE A 1 96 ? -3.613 2.707 16.047 1.00 92.56 96 PHE A N 1
ATOM 710 C CA . PHE A 1 96 ? -5.022 3.045 15.923 1.00 92.56 96 PHE A CA 1
ATOM 711 C C . PHE A 1 96 ? -5.846 1.820 15.543 1.00 92.56 96 PHE A C 1
ATOM 713 O O . PHE A 1 96 ? -5.365 0.894 14.889 1.00 92.56 96 PHE A O 1
ATOM 720 N N . VAL A 1 97 ? -7.113 1.849 15.931 1.00 94.50 97 VAL A N 1
ATOM 721 C CA . VAL A 1 97 ? -8.130 0.894 15.501 1.00 94.50 97 VAL A CA 1
ATOM 722 C C . VAL A 1 97 ? -9.016 1.564 14.457 1.00 94.50 97 VAL A C 1
ATOM 724 O O . VAL A 1 97 ? -9.323 2.751 14.584 1.00 94.50 97 VAL A O 1
ATOM 727 N N . ARG A 1 98 ? -9.432 0.817 13.433 1.00 94.44 98 ARG A N 1
ATOM 728 C CA . ARG A 1 98 ? -10.516 1.198 12.525 1.00 94.44 98 ARG A CA 1
ATOM 729 C C . ARG A 1 98 ? -11.636 0.187 12.548 1.00 94.44 98 ARG A C 1
ATOM 731 O O . ARG A 1 98 ? -11.379 -1.012 12.500 1.00 94.44 98 ARG A O 1
ATOM 738 N N . GLU A 1 99 ? -12.858 0.698 12.580 1.00 95.94 99 GLU A N 1
ATOM 739 C CA . GLU A 1 99 ? -14.080 -0.100 12.668 1.00 95.94 99 GLU A CA 1
ATOM 740 C C . GLU A 1 99 ? -15.095 0.357 11.620 1.00 95.94 99 GLU A C 1
ATOM 742 O O . GLU A 1 99 ? -15.348 1.558 11.472 1.00 95.94 99 GLU A O 1
ATOM 747 N N . HIS A 1 100 ? -15.674 -0.603 10.899 1.00 95.62 100 HIS A N 1
ATOM 748 C CA . HIS A 1 100 ? -16.776 -0.389 9.964 1.00 95.62 100 HIS A CA 1
ATOM 749 C C . HIS A 1 100 ? -17.685 -1.627 9.923 1.00 95.62 100 HIS A C 1
ATOM 751 O O . HIS A 1 100 ? -17.352 -2.629 9.288 1.00 95.62 100 HIS A O 1
ATOM 757 N N . GLY A 1 101 ? -18.840 -1.557 10.591 1.00 94.12 101 GLY A N 1
ATOM 758 C CA . GLY A 1 101 ? -19.704 -2.725 10.790 1.00 94.12 101 GLY A CA 1
ATOM 759 C C . GLY A 1 101 ? -18.981 -3.799 11.606 1.00 94.12 101 GLY A C 1
ATOM 760 O O . GLY A 1 101 ? -18.423 -3.490 12.658 1.00 94.12 101 GLY A O 1
ATOM 761 N N . ASP A 1 102 ? -18.945 -5.025 11.086 1.00 95.00 102 ASP A N 1
ATOM 762 C CA . ASP A 1 102 ? -18.257 -6.161 11.717 1.00 95.00 102 ASP A CA 1
ATOM 763 C C . ASP A 1 102 ? -16.753 -6.234 11.382 1.00 95.00 102 ASP A C 1
ATOM 765 O O . ASP A 1 102 ? -16.030 -7.058 11.943 1.00 95.00 102 ASP A O 1
ATOM 769 N N . ASP A 1 103 ? -16.253 -5.375 10.482 1.00 96.44 103 ASP A N 1
ATOM 770 C CA . ASP A 1 103 ? -14.832 -5.315 10.128 1.00 96.44 103 ASP A CA 1
ATOM 771 C C . ASP A 1 103 ? -14.069 -4.401 11.095 1.00 96.44 103 ASP A C 1
ATOM 773 O O . ASP A 1 103 ? -14.403 -3.222 11.275 1.00 96.44 103 ASP A O 1
ATOM 777 N N . LYS A 1 104 ? -13.020 -4.949 11.713 1.00 96.06 104 LYS A N 1
ATOM 778 C CA . LYS A 1 104 ? -12.178 -4.259 12.692 1.00 96.06 104 LYS A CA 1
ATOM 779 C C . LYS A 1 104 ? -10.709 -4.536 12.417 1.00 96.06 104 LYS A C 1
ATOM 781 O O . LYS A 1 104 ? -10.271 -5.684 12.421 1.00 96.06 104 LYS A O 1
ATOM 786 N N . VAL A 1 105 ? -9.930 -3.470 12.262 1.00 94.88 105 VAL A N 1
ATOM 787 C CA . VAL A 1 105 ? -8.487 -3.548 12.026 1.00 94.88 105 VAL A CA 1
ATOM 788 C C . VAL A 1 105 ? -7.727 -2.741 13.068 1.00 94.88 105 VAL A C 1
ATOM 790 O O . VAL A 1 105 ? -7.987 -1.557 13.258 1.00 94.88 105 VAL A O 1
ATOM 793 N N . LEU A 1 106 ? -6.738 -3.368 13.700 1.00 93.75 106 LEU A N 1
ATOM 794 C CA . LEU A 1 106 ? -5.748 -2.709 14.546 1.00 93.75 106 LEU A CA 1
ATOM 795 C C . LEU A 1 106 ? -4.447 -2.539 13.759 1.00 93.75 106 LEU A C 1
ATOM 797 O O . LEU A 1 106 ? -3.872 -3.514 13.281 1.00 93.75 106 LEU A O 1
ATOM 801 N N . VAL A 1 107 ? -3.967 -1.303 13.657 1.00 90.25 107 VAL A N 1
ATOM 802 C CA . VAL A 1 107 ? -2.671 -0.977 13.061 1.00 90.25 107 VAL A CA 1
ATOM 803 C C . VAL A 1 107 ? -1.759 -0.446 14.154 1.00 90.25 107 VAL A C 1
ATOM 805 O O . VAL A 1 107 ? -2.130 0.470 14.886 1.00 90.25 107 VAL A O 1
ATOM 808 N N . ILE A 1 108 ? -0.554 -1.007 14.251 1.00 89.44 108 ILE A N 1
ATOM 809 C CA . ILE A 1 108 ? 0.493 -0.551 15.167 1.00 89.44 108 ILE A CA 1
ATOM 810 C C . ILE A 1 108 ? 1.768 -0.328 14.363 1.00 89.44 108 ILE A C 1
ATOM 812 O O . ILE A 1 108 ? 2.243 -1.215 13.657 1.00 89.44 108 ILE A O 1
ATOM 816 N N . TRP A 1 109 ? 2.343 0.855 14.513 1.00 86.31 109 TRP A N 1
ATOM 817 C CA . TRP A 1 109 ? 3.676 1.200 14.061 1.00 86.31 109 TRP A CA 1
ATOM 818 C C . TRP A 1 109 ? 4.556 1.429 15.289 1.00 86.31 109 TRP A C 1
ATOM 820 O O . TRP A 1 109 ? 4.358 2.383 16.036 1.00 86.31 109 TRP A O 1
ATOM 830 N N . ALA A 1 110 ? 5.516 0.536 15.517 1.00 80.56 110 ALA A N 1
ATOM 831 C CA . ALA A 1 110 ? 6.322 0.511 16.739 1.00 80.56 110 ALA A CA 1
ATOM 832 C C . ALA A 1 110 ? 7.534 1.470 16.732 1.00 80.56 110 ALA A C 1
ATOM 834 O O . ALA A 1 110 ? 8.299 1.472 17.691 1.00 80.56 110 ALA A O 1
ATOM 835 N N . GLY A 1 111 ? 7.713 2.284 15.684 1.00 70.69 111 GLY A N 1
ATOM 836 C CA . GLY A 1 111 ? 8.945 3.051 15.459 1.00 70.69 111 GLY A CA 1
ATOM 837 C C . GLY A 1 111 ? 9.928 2.337 14.524 1.00 70.69 111 GLY A C 1
ATOM 838 O O . GLY A 1 111 ? 9.780 1.145 14.249 1.00 70.69 111 GLY A O 1
ATOM 839 N N . GLN A 1 112 ? 10.917 3.067 13.998 1.00 61.12 112 GLN A N 1
ATOM 840 C CA . GLN A 1 112 ? 12.095 2.439 13.387 1.00 61.12 112 GLN A CA 1
ATOM 841 C C . GLN A 1 112 ? 13.022 1.950 14.508 1.00 61.12 112 GLN A C 1
ATOM 843 O O . GLN A 1 112 ? 13.311 2.716 15.425 1.00 61.12 112 GLN A O 1
ATOM 848 N N . GLN A 1 113 ? 13.451 0.688 14.426 1.00 47.25 113 GLN A N 1
ATOM 849 C CA . GLN A 1 113 ? 14.696 0.243 15.057 1.00 47.25 113 GLN A CA 1
ATOM 850 C C . GLN A 1 113 ? 15.874 0.700 14.204 1.00 47.25 113 GLN A C 1
ATOM 852 O O . GLN A 1 113 ? 15.715 0.687 12.957 1.00 47.25 113 GLN A O 1
#

Foldseek 3Di:
DADEDDDQDLDPVVLVQLLAEADYDYDQQSLQSDFQQDDDPHPCVSVVDDHPVVSCVNVSVVSNVVVVVSNVVSVVAVQSHHFDWDWDDDPAFTWIWTDDPPGIDIDTDRDDD